Protein AF-A0A9D6R821-F1 (afdb_monomer)

Radius of gyration: 42.89 Å; Cα contacts (8 Å, |Δi|>4): 14; chains: 1; bounding box: 91×30×113 Å

Mean predicted aligned error: 10.37 Å

pLDDT: mean 90.82, std 13.94, range [36.16, 98.44]

Sequence (118 aa):
MNTNEWDDEKQRRLDTLRAREDAGTLMPAERAELEKLFAILDELEWQQLRPALERMEREHSAAAAVARLERTRSDLSELAARQRQLIIRARSQLKELLAEHRALLADYRRLNIEVPVA

Solvent-accessible surface area (backbone atoms only — not comparable to full-atom values): 6743 Å² total; per-residue (Å²): 140,85,84,79,86,74,52,75,64,60,50,54,49,51,54,53,49,49,57,29,48,76,69,72,68,58,47,75,71,54,50,57,49,50,55,50,54,48,54,52,49,54,52,52,52,45,65,64,45,47,65,57,52,56,46,51,52,51,52,52,53,50,51,53,52,49,57,50,51,53,51,53,50,50,53,51,52,52,51,53,50,54,51,52,52,51,54,54,51,53,52,50,54,52,52,51,53,54,50,53,52,50,50,51,53,50,50,50,56,72,62,52,66,83,72,78,86,125

Structure (mmCIF, N/CA/C/O backbone):
data_AF-A0A9D6R821-F1
#
_entry.id   AF-A0A9D6R821-F1
#
loop_
_atom_site.group_PDB
_atom_site.id
_atom_site.type_symbol
_atom_site.label_atom_id
_atom_site.label_alt_id
_atom_site.label_comp_id
_atom_site.label_asym_id
_atom_site.label_entity_id
_atom_site.label_seq_id
_atom_site.pdbx_PDB_ins_code
_atom_site.Cartn_x
_atom_site.Cartn_y
_atom_site.Cartn_z
_atom_site.occupancy
_atom_site.B_iso_or_equiv
_atom_site.auth_seq_id
_atom_site.auth_comp_id
_atom_site.auth_asym_id
_atom_site.auth_atom_id
_atom_site.pdbx_PDB_model_num
ATOM 1 N N . MET A 1 1 ? -5.341 -16.136 25.623 1.00 36.16 1 MET A N 1
ATOM 2 C CA . MET A 1 1 ? -6.256 -16.221 26.778 1.00 36.16 1 MET A CA 1
ATOM 3 C C . MET A 1 1 ? -6.274 -14.853 27.432 1.00 36.16 1 MET A C 1
ATOM 5 O O . MET A 1 1 ? -5.288 -14.529 28.066 1.00 36.16 1 MET A O 1
ATOM 9 N N . ASN A 1 2 ? -7.328 -14.064 27.230 1.00 40.44 2 ASN A N 1
ATOM 10 C CA . ASN A 1 2 ? -7.645 -12.894 28.057 1.00 40.44 2 ASN A CA 1
ATOM 11 C C . ASN A 1 2 ? -9.152 -12.954 28.313 1.00 40.44 2 ASN A C 1
ATOM 13 O O . ASN A 1 2 ? -9.944 -12.330 27.623 1.00 40.44 2 ASN A O 1
ATOM 17 N N . THR A 1 3 ? -9.542 -13.811 29.249 1.00 47.19 3 THR A N 1
ATOM 18 C CA . THR A 1 3 ? -10.938 -14.013 29.662 1.00 47.19 3 THR A CA 1
ATOM 19 C C . THR A 1 3 ? -11.265 -13.186 30.914 1.00 47.19 3 THR A C 1
ATOM 21 O O . THR A 1 3 ? -12.162 -13.552 31.656 1.00 47.19 3 THR A O 1
ATOM 24 N N . ASN A 1 4 ? -10.485 -12.138 31.219 1.00 60.38 4 ASN A N 1
ATOM 25 C CA . ASN A 1 4 ? -10.347 -11.657 32.601 1.00 60.38 4 ASN A CA 1
ATOM 26 C C . ASN A 1 4 ? -10.662 -10.171 32.840 1.00 60.38 4 ASN A C 1
ATOM 28 O O . ASN A 1 4 ? -10.471 -9.699 33.955 1.00 60.38 4 ASN A O 1
ATOM 32 N N . GLU A 1 5 ? -11.110 -9.419 31.832 1.00 74.06 5 GLU A N 1
ATOM 33 C CA . GLU A 1 5 ? -11.280 -7.961 31.970 1.00 74.06 5 GLU A CA 1
ATOM 34 C C . GLU A 1 5 ? -12.761 -7.537 31.986 1.00 74.06 5 GLU A C 1
ATOM 36 O O . GLU A 1 5 ? -13.162 -6.742 32.840 1.00 74.06 5 GLU A O 1
ATOM 41 N N . TRP A 1 6 ? -13.608 -8.192 31.184 1.00 90.06 6 TRP A N 1
ATOM 42 C CA . TRP A 1 6 ? -15.073 -8.142 31.287 1.00 90.06 6 TRP A CA 1
ATOM 43 C C . TRP A 1 6 ? -15.623 -9.491 31.755 1.00 90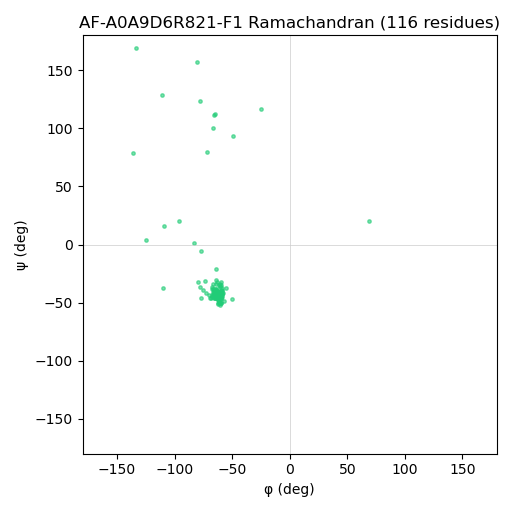.06 6 TRP A C 1
ATOM 45 O O . TRP A 1 6 ? -15.278 -10.523 31.182 1.00 90.06 6 TRP A O 1
ATOM 55 N N . ASP A 1 7 ? -16.458 -9.487 32.792 1.00 91.31 7 ASP A N 1
ATOM 56 C CA . ASP A 1 7 ? -17.017 -10.690 33.416 1.00 91.31 7 ASP A CA 1
ATOM 57 C C . ASP A 1 7 ? -18.535 -10.551 33.646 1.00 91.31 7 ASP A C 1
ATOM 59 O O . ASP A 1 7 ? -19.116 -9.467 33.526 1.00 91.31 7 ASP A O 1
ATOM 63 N N . ASP A 1 8 ? -19.186 -11.663 33.994 1.00 93.31 8 ASP A N 1
ATOM 64 C CA . ASP A 1 8 ? -20.638 -11.726 34.208 1.00 93.31 8 ASP A CA 1
ATOM 65 C C . ASP A 1 8 ? -21.115 -10.869 35.394 1.00 93.31 8 ASP A C 1
ATOM 67 O O . ASP A 1 8 ? -22.301 -10.554 35.509 1.00 93.31 8 ASP A O 1
ATOM 71 N N . GLU A 1 9 ? -20.232 -10.520 36.330 1.00 93.38 9 GLU A N 1
ATOM 72 C CA . GLU A 1 9 ? -20.566 -9.645 37.454 1.00 93.38 9 GLU A CA 1
ATOM 73 C C . GLU A 1 9 ? -20.635 -8.185 37.002 1.00 93.38 9 GLU A C 1
ATOM 75 O O . GLU A 1 9 ? -21.636 -7.515 37.271 1.00 93.38 9 GLU A O 1
ATOM 80 N N . LYS A 1 10 ? -19.646 -7.722 36.228 1.00 93.25 10 LYS A N 1
ATOM 81 C CA . LYS A 1 10 ? -19.652 -6.399 35.590 1.00 93.25 10 LYS A CA 1
ATOM 82 C C . LYS A 1 10 ? -20.829 -6.244 34.631 1.00 93.25 10 LYS A C 1
ATOM 84 O O . LYS A 1 10 ? -21.483 -5.203 34.664 1.00 93.25 10 LYS A O 1
ATOM 89 N N . GLN A 1 11 ? -21.164 -7.283 33.860 1.00 93.75 11 GLN A N 1
ATOM 90 C CA . GLN A 1 11 ? -22.336 -7.263 32.980 1.00 93.75 11 GLN A CA 1
ATOM 91 C C . GLN A 1 11 ? -23.640 -7.115 33.775 1.00 93.75 11 GLN A C 1
ATOM 93 O O . GLN A 1 11 ? -24.420 -6.201 33.522 1.00 93.75 11 GLN A O 1
ATOM 98 N N . ARG A 1 12 ? -23.850 -7.948 34.804 1.00 95.50 12 ARG A N 1
ATOM 99 C CA . ARG A 1 12 ? -25.039 -7.841 35.670 1.00 95.50 12 ARG A CA 1
ATOM 100 C C . ARG A 1 12 ? -25.121 -6.487 36.374 1.00 95.50 12 ARG A C 1
ATOM 102 O O . ARG A 1 12 ? -26.217 -5.950 36.563 1.00 95.50 12 ARG A O 1
ATOM 109 N N . ARG A 1 13 ? -23.975 -5.923 36.769 1.00 95.56 13 ARG A N 1
ATOM 110 C CA . ARG A 1 13 ? -23.902 -4.599 37.391 1.00 95.56 13 ARG A CA 1
ATOM 111 C C . ARG A 1 13 ? -24.279 -3.497 36.404 1.00 95.56 13 ARG A C 1
ATOM 113 O O . ARG A 1 13 ? -25.092 -2.647 36.762 1.00 95.56 13 ARG A O 1
ATOM 120 N N . LEU A 1 14 ? -23.760 -3.550 35.179 1.00 95.00 14 LEU A N 1
ATOM 121 C CA . LEU A 1 14 ? -24.115 -2.639 34.092 1.00 95.00 14 LEU A CA 1
ATOM 122 C C . LEU A 1 14 ? -25.623 -2.672 33.806 1.00 95.00 14 LEU A C 1
ATOM 124 O O . LEU A 1 14 ? -26.262 -1.622 33.780 1.00 95.00 14 LEU A O 1
ATOM 128 N N . ASP A 1 15 ? -26.200 -3.867 33.669 1.00 96.19 15 ASP A N 1
ATOM 129 C CA . ASP A 1 15 ? -27.629 -4.049 33.388 1.00 96.19 15 ASP A CA 1
ATOM 130 C C . ASP A 1 15 ? -28.506 -3.476 34.515 1.00 96.19 15 ASP A C 1
ATOM 132 O O . ASP A 1 15 ? -29.505 -2.799 34.267 1.00 96.19 15 ASP A O 1
ATOM 136 N N . THR A 1 16 ? -28.096 -3.682 35.772 1.00 96.25 16 THR A N 1
ATOM 137 C CA . THR A 1 16 ? -28.790 -3.133 36.949 1.00 96.25 16 THR A CA 1
ATOM 138 C C . THR A 1 16 ? -28.733 -1.605 36.984 1.00 96.25 16 THR A C 1
ATOM 140 O O . THR A 1 16 ? -29.730 -0.955 37.304 1.00 96.25 16 THR A O 1
ATOM 143 N N . LEU A 1 17 ? -27.573 -1.017 36.679 1.00 95.75 17 LEU A N 1
ATOM 144 C CA . LEU A 1 17 ? -27.398 0.435 36.654 1.00 95.75 17 LEU A CA 1
ATOM 145 C C . LEU A 1 17 ? -28.212 1.069 35.520 1.00 95.75 17 LEU A C 1
ATOM 147 O O . LEU A 1 17 ? -28.896 2.060 35.765 1.00 95.75 17 LEU A O 1
ATOM 151 N N . ARG A 1 18 ? -28.239 0.450 34.334 1.00 95.25 18 ARG A N 1
ATOM 152 C CA . ARG A 1 18 ? -29.089 0.883 33.213 1.00 95.25 18 ARG A CA 1
ATOM 153 C C . ARG A 1 18 ? -30.574 0.846 33.554 1.00 95.25 18 ARG A C 1
ATOM 155 O O . ARG A 1 18 ? -31.260 1.843 33.379 1.00 95.25 18 ARG A O 1
ATOM 162 N N . ALA A 1 19 ? -31.058 -0.244 34.149 1.00 94.56 19 ALA A N 1
ATOM 163 C CA . ALA A 1 19 ? -32.461 -0.342 34.554 1.00 94.56 19 ALA A CA 1
ATOM 164 C C . ALA A 1 19 ? -32.866 0.750 35.567 1.00 94.56 19 ALA A C 1
ATOM 166 O O . ALA A 1 19 ? -34.006 1.218 35.572 1.00 94.56 19 ALA A O 1
ATOM 167 N N . ARG A 1 20 ? -31.938 1.181 36.431 1.00 93.88 20 ARG A N 1
ATOM 168 C CA . ARG A 1 20 ? -32.176 2.271 37.391 1.00 93.88 20 ARG A CA 1
ATOM 169 C C . ARG A 1 20 ? -32.066 3.657 36.768 1.00 93.88 20 ARG A C 1
ATOM 171 O O . ARG A 1 20 ? -32.790 4.552 37.210 1.00 93.88 20 ARG A O 1
ATOM 178 N N . GLU A 1 21 ? -31.202 3.825 35.770 1.00 93.81 21 GLU A N 1
ATOM 179 C CA . GLU A 1 21 ? -31.139 5.018 34.923 1.00 93.81 21 GLU A CA 1
ATOM 180 C C . GLU A 1 21 ? -32.454 5.217 34.165 1.00 93.81 21 GLU A C 1
ATOM 182 O O . GLU A 1 21 ? -33.059 6.282 34.283 1.00 93.81 21 GLU A O 1
ATOM 187 N N . ASP A 1 22 ? -32.960 4.164 33.517 1.00 94.25 22 ASP A N 1
ATOM 188 C CA . ASP A 1 22 ? -34.240 4.167 32.796 1.00 94.25 22 ASP A CA 1
ATOM 189 C C . ASP A 1 22 ? -35.426 4.483 33.722 1.00 94.25 22 ASP A C 1
ATOM 191 O O . ASP A 1 22 ? -36.363 5.186 33.344 1.00 94.25 22 ASP A O 1
ATOM 195 N N . ALA A 1 23 ? -35.373 4.006 34.970 1.00 94.19 23 ALA A N 1
ATOM 196 C CA . ALA A 1 23 ? -36.366 4.313 35.999 1.00 94.19 23 ALA A CA 1
ATOM 197 C C . ALA A 1 23 ? -36.209 5.717 36.624 1.00 94.19 23 ALA A C 1
ATOM 199 O O . ALA A 1 23 ? -37.022 6.099 37.466 1.00 94.19 23 ALA A O 1
ATOM 200 N N . GLY A 1 24 ? -35.162 6.477 36.277 1.00 93.00 24 GLY A N 1
ATOM 201 C CA . GLY A 1 24 ? -34.878 7.799 36.848 1.00 93.00 24 GLY A CA 1
ATOM 202 C C . GLY A 1 24 ? -34.453 7.777 38.324 1.00 93.00 24 GLY A C 1
ATOM 203 O O . GLY A 1 24 ? -34.551 8.792 39.010 1.00 93.00 24 GLY A O 1
ATOM 204 N N . THR A 1 25 ? -33.991 6.629 38.830 1.00 94.19 25 THR A N 1
ATOM 205 C CA . THR A 1 25 ? -33.631 6.402 40.251 1.00 94.19 25 THR A CA 1
ATOM 206 C C . THR A 1 25 ? -32.124 6.258 40.482 1.00 94.19 25 THR A C 1
ATOM 208 O O . THR A 1 25 ? -31.681 5.750 41.521 1.00 94.19 25 THR A O 1
ATOM 211 N N . LEU A 1 26 ? -31.325 6.664 39.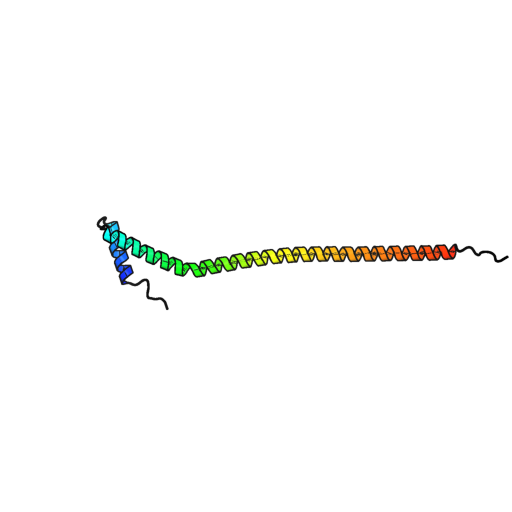495 1.00 92.69 26 LEU A N 1
ATOM 212 C CA . LEU A 1 26 ? -29.874 6.549 39.524 1.00 92.69 26 LEU A CA 1
ATOM 213 C C . LEU A 1 26 ? -29.257 7.649 40.390 1.00 92.69 26 LEU A C 1
ATOM 215 O O . LEU A 1 26 ? -29.457 8.842 40.152 1.00 92.69 26 LEU A O 1
ATOM 219 N N . MET A 1 27 ? -28.474 7.248 41.388 1.00 93.12 27 MET A N 1
ATOM 220 C CA . MET A 1 27 ? -27.781 8.192 42.259 1.00 93.12 27 MET A CA 1
ATOM 221 C C . MET A 1 27 ? -26.498 8.722 41.596 1.00 93.12 27 MET A C 1
ATOM 223 O O . MET A 1 27 ? -25.899 8.036 40.768 1.00 93.12 27 MET A O 1
ATOM 227 N N . PRO A 1 28 ? -25.986 9.900 42.001 1.00 92.25 28 PRO A N 1
ATOM 228 C CA . PRO A 1 28 ? -24.764 10.466 41.419 1.00 92.25 28 PRO A CA 1
ATOM 229 C C . PRO A 1 28 ? -23.539 9.537 41.483 1.00 92.25 28 PRO A C 1
ATOM 231 O O . PRO A 1 28 ? -22.760 9.472 40.537 1.00 92.25 28 PRO A O 1
ATOM 234 N N . ALA A 1 29 ? -23.382 8.778 42.572 1.00 92.12 29 ALA A N 1
ATOM 235 C CA . ALA A 1 29 ? -22.295 7.806 42.712 1.00 92.12 29 ALA A CA 1
ATOM 236 C C . ALA A 1 29 ? -22.435 6.618 41.741 1.00 92.12 29 ALA A C 1
ATOM 238 O O . ALA A 1 29 ? -21.445 6.136 41.201 1.00 92.12 29 ALA A O 1
ATOM 239 N N . GLU A 1 30 ? -23.669 6.183 41.491 1.00 92.44 30 GLU A N 1
ATOM 240 C CA . GLU A 1 30 ? -24.001 5.078 40.585 1.00 92.44 30 GLU A CA 1
ATOM 241 C C . GLU A 1 30 ? -23.846 5.493 39.121 1.00 92.44 30 GLU A C 1
ATOM 243 O O . GLU A 1 30 ? -23.425 4.696 38.289 1.00 92.44 30 GLU A O 1
ATOM 248 N N . ARG A 1 31 ? -24.093 6.769 38.818 1.00 93.44 31 ARG A N 1
ATOM 249 C CA . ARG A 1 31 ? -23.788 7.356 37.513 1.00 93.44 31 ARG A CA 1
ATOM 250 C C . ARG A 1 31 ? -22.289 7.357 37.218 1.00 93.44 31 ARG A C 1
ATOM 252 O O . ARG A 1 31 ? -21.881 6.937 36.143 1.00 93.44 31 ARG A O 1
ATOM 259 N N . ALA A 1 32 ? -21.467 7.755 38.188 1.00 94.56 32 ALA A N 1
ATOM 260 C CA . ALA A 1 32 ? -20.013 7.695 38.043 1.00 94.56 32 ALA A CA 1
ATOM 261 C C . ALA A 1 32 ? -19.499 6.249 37.902 1.00 94.56 32 ALA A C 1
ATOM 263 O O . ALA A 1 32 ? -18.472 6.008 37.273 1.00 94.56 32 ALA A O 1
ATOM 264 N N . GLU A 1 33 ? -20.186 5.274 38.502 1.00 94.56 33 GLU A N 1
ATOM 265 C CA . GLU A 1 33 ? -19.886 3.852 38.317 1.00 94.56 33 GL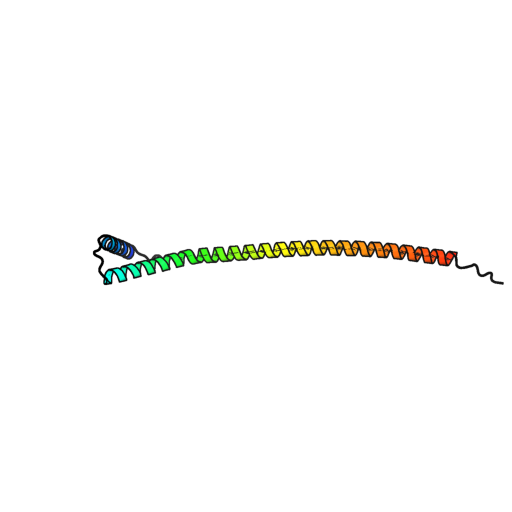U A CA 1
ATOM 266 C C . GLU A 1 33 ? -20.259 3.369 36.908 1.00 94.56 33 GLU A C 1
ATOM 268 O O . GLU A 1 33 ? -19.458 2.697 36.262 1.00 94.56 33 GLU A O 1
ATOM 273 N N . LEU A 1 34 ? -21.427 3.767 36.405 1.00 94.31 34 LEU A N 1
ATOM 274 C CA . LEU A 1 34 ? -21.886 3.457 35.053 1.00 94.31 34 LEU A CA 1
ATOM 275 C C . LEU A 1 34 ? -20.928 4.002 33.980 1.00 94.31 34 LEU A C 1
ATOM 277 O O . LEU A 1 34 ? -20.537 3.267 33.076 1.00 94.31 34 LEU A O 1
ATOM 281 N N . GLU A 1 35 ? -20.484 5.253 34.118 1.00 96.00 35 GLU A N 1
ATOM 282 C CA . GLU A 1 35 ? -19.490 5.868 33.223 1.00 96.00 35 GLU A CA 1
ATOM 283 C C . GLU A 1 35 ? -18.168 5.087 33.205 1.00 96.00 35 GLU A C 1
ATOM 285 O O . GLU A 1 35 ? -17.577 4.885 32.145 1.00 96.00 35 GLU A O 1
ATOM 290 N N . LYS A 1 36 ? -17.717 4.583 34.362 1.00 94.94 36 LYS A N 1
ATOM 291 C CA . LYS A 1 36 ? -16.513 3.740 34.436 1.00 94.94 36 LYS A CA 1
ATOM 292 C C . LYS A 1 36 ? -16.695 2.411 33.713 1.00 94.94 36 LYS A C 1
ATOM 294 O O . LYS A 1 36 ? -15.765 1.964 33.051 1.00 94.94 36 LYS A O 1
ATOM 299 N N . LEU A 1 37 ? -17.860 1.776 33.842 1.00 95.00 37 LEU A N 1
ATOM 300 C CA . LEU A 1 37 ? -18.145 0.517 33.149 1.00 95.00 37 LEU A CA 1
ATOM 301 C C . LEU A 1 37 ? -18.159 0.706 3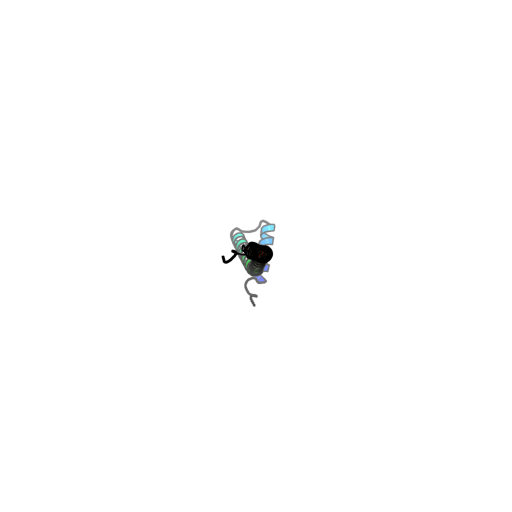1.629 1.00 95.00 37 LEU A C 1
ATOM 303 O O . LEU A 1 37 ? -17.609 -0.135 30.922 1.00 95.00 37 LEU A O 1
ATOM 307 N N . PHE A 1 38 ? -18.704 1.821 31.133 1.00 94.88 38 PHE A N 1
ATOM 308 C CA . PHE A 1 38 ? -18.615 2.161 29.712 1.00 94.88 38 PHE A CA 1
ATOM 309 C C . PHE A 1 38 ? -17.186 2.417 29.258 1.00 94.88 38 PHE A C 1
ATOM 311 O O . PHE A 1 38 ? -16.774 1.841 28.263 1.00 94.88 38 PHE A O 1
ATOM 318 N N . ALA A 1 39 ? -16.396 3.176 30.019 1.00 94.62 39 ALA A N 1
ATOM 319 C CA . ALA A 1 39 ? -14.996 3.409 29.669 1.00 94.62 39 ALA A CA 1
ATOM 320 C C . ALA A 1 39 ? -14.181 2.102 29.585 1.00 94.62 39 ALA A C 1
ATOM 322 O O . ALA A 1 39 ? -13.293 1.978 28.746 1.00 94.62 39 ALA A O 1
ATOM 323 N N . ILE A 1 40 ? -14.492 1.114 30.434 1.00 94.12 40 ILE A N 1
ATOM 324 C CA . ILE A 1 40 ? -13.882 -0.222 30.364 1.00 94.12 40 ILE A CA 1
ATOM 325 C C . ILE A 1 40 ? -14.314 -0.951 29.084 1.00 94.12 40 ILE A C 1
ATOM 327 O O . ILE A 1 40 ? -13.469 -1.548 28.420 1.00 94.12 40 ILE A O 1
ATOM 331 N N . LEU A 1 41 ? -15.602 -0.912 28.726 1.00 94.12 41 LEU A N 1
ATOM 332 C CA . LEU A 1 41 ? -16.093 -1.510 27.480 1.00 94.12 41 LEU A CA 1
ATOM 333 C C . LEU A 1 41 ? -15.467 -0.857 26.248 1.00 94.12 41 LEU A C 1
ATOM 335 O O . LEU A 1 41 ? -14.969 -1.575 25.387 1.00 94.12 41 LEU A O 1
ATOM 339 N N . ASP A 1 42 ? -15.423 0.472 26.200 1.00 94.75 42 ASP A N 1
ATOM 340 C CA . ASP A 1 42 ? -14.839 1.232 25.094 1.00 94.75 42 ASP A CA 1
ATOM 341 C C . ASP A 1 42 ? -13.362 0.863 24.888 1.00 94.75 42 ASP A C 1
ATOM 343 O O . ASP A 1 42 ? -12.911 0.642 23.762 1.00 94.75 42 ASP A O 1
ATOM 347 N N . GLU A 1 43 ? -12.601 0.741 25.979 1.00 94.44 43 GLU A N 1
ATOM 348 C CA . GLU A 1 43 ? -11.199 0.325 25.925 1.00 94.44 43 GLU A CA 1
ATOM 349 C C . GLU A 1 43 ? -11.058 -1.117 25.413 1.00 94.44 43 GLU A C 1
ATOM 351 O O . GLU A 1 43 ? -10.202 -1.398 24.573 1.00 94.44 43 GLU A O 1
ATOM 356 N N . LEU A 1 44 ? -11.923 -2.036 25.849 1.00 93.06 44 LEU A N 1
ATOM 357 C CA . LEU A 1 44 ? -11.912 -3.423 25.377 1.00 93.06 44 LEU A CA 1
ATOM 358 C C . LEU A 1 44 ? -12.293 -3.546 23.902 1.00 93.06 44 LEU A C 1
ATOM 360 O O . LEU A 1 44 ? -11.653 -4.294 23.157 1.00 93.06 44 LEU A O 1
ATOM 364 N N . GLU A 1 45 ? -13.315 -2.815 23.468 1.00 93.56 45 GLU A N 1
ATOM 365 C CA . GLU A 1 45 ? -13.710 -2.734 22.065 1.00 93.56 45 GLU A CA 1
ATOM 366 C C . GLU A 1 45 ? -12.559 -2.185 21.222 1.00 93.56 45 GLU A C 1
ATOM 368 O O . GLU A 1 45 ? -12.197 -2.766 20.193 1.00 93.56 45 GLU A O 1
ATOM 373 N N . TRP A 1 46 ? -11.906 -1.120 21.691 1.00 94.44 46 TRP A N 1
ATOM 374 C CA . TRP A 1 46 ? -10.762 -0.540 21.004 1.00 94.44 46 TRP A CA 1
ATOM 375 C C . TRP A 1 46 ? -9.582 -1.510 20.903 1.00 94.44 46 TRP A C 1
ATOM 377 O O . TRP A 1 46 ? -9.003 -1.668 19.825 1.00 94.44 46 TRP A O 1
ATOM 387 N N . GLN A 1 47 ? -9.248 -2.220 21.981 1.00 94.25 47 GLN A N 1
ATOM 388 C CA . GLN A 1 47 ? -8.189 -3.232 21.975 1.00 94.25 47 GLN A CA 1
ATOM 389 C C . GLN A 1 47 ? -8.471 -4.377 20.994 1.00 94.25 47 GLN A C 1
ATOM 391 O O . GLN A 1 47 ? -7.539 -4.897 20.374 1.00 94.25 47 GLN A O 1
ATOM 396 N N . GLN A 1 48 ? -9.739 -4.754 20.812 1.00 92.25 48 GLN A N 1
ATOM 397 C CA . GLN A 1 48 ? -10.138 -5.778 19.844 1.00 92.25 48 GLN A CA 1
ATOM 398 C C . GLN A 1 48 ? -10.103 -5.271 18.398 1.00 92.25 48 GLN A C 1
ATOM 400 O O . GLN A 1 48 ? -9.688 -6.004 17.496 1.00 92.25 48 GLN A O 1
ATOM 405 N N . LEU A 1 49 ? -10.515 -4.023 18.164 1.00 95.12 49 LEU A N 1
ATOM 406 C CA . LEU A 1 49 ? -10.580 -3.433 16.825 1.00 95.12 49 LEU A CA 1
ATOM 407 C C . LEU A 1 49 ? -9.212 -2.996 16.303 1.00 95.12 49 LEU A C 1
ATOM 409 O O . LEU A 1 49 ? -8.924 -3.145 15.110 1.00 95.12 49 LEU A O 1
ATOM 413 N N . ARG A 1 50 ? -8.344 -2.491 17.181 1.00 96.31 50 ARG A N 1
ATOM 414 C CA . ARG A 1 50 ? -7.046 -1.913 16.820 1.00 96.31 50 ARG A CA 1
ATOM 415 C C . ARG A 1 50 ? -6.199 -2.817 15.907 1.00 96.31 50 ARG A C 1
ATOM 417 O O . ARG A 1 50 ? -5.742 -2.323 14.878 1.00 96.31 50 ARG A O 1
ATOM 424 N N . PRO A 1 51 ? -6.026 -4.129 16.164 1.00 96.62 51 PRO A N 1
ATOM 425 C CA . PRO A 1 51 ? -5.242 -4.993 15.280 1.00 96.62 51 PRO A CA 1
ATOM 426 C C . PRO A 1 51 ? -5.832 -5.139 13.871 1.00 96.62 51 PRO A C 1
ATOM 428 O O . PRO A 1 51 ? -5.091 -5.326 12.904 1.00 96.62 51 PRO A O 1
ATOM 431 N N . ALA A 1 52 ? -7.160 -5.102 13.736 1.00 96.44 52 ALA A N 1
ATOM 432 C CA . ALA A 1 52 ? -7.824 -5.158 12.437 1.00 96.44 52 ALA A CA 1
ATOM 433 C C . ALA A 1 52 ? -7.642 -3.839 11.673 1.00 96.44 52 ALA A C 1
ATOM 435 O O . ALA A 1 52 ? -7.306 -3.867 10.490 1.00 96.44 52 ALA A O 1
ATOM 436 N N . LEU A 1 53 ? -7.766 -2.702 12.364 1.00 96.44 53 LEU A N 1
ATOM 437 C CA . LEU A 1 53 ? -7.530 -1.375 11.791 1.00 96.44 53 LEU A CA 1
ATOM 438 C C . LEU A 1 53 ? -6.078 -1.200 11.328 1.00 96.44 53 LEU A C 1
ATOM 440 O O . LEU A 1 53 ? -5.841 -0.822 10.184 1.00 96.44 53 LEU A O 1
ATOM 444 N N . GLU A 1 54 ? -5.104 -1.568 12.164 1.00 97.62 54 GLU A N 1
ATOM 445 C CA . GLU A 1 54 ? -3.683 -1.508 11.802 1.00 97.62 54 GLU A CA 1
ATOM 446 C C . GLU A 1 54 ? -3.354 -2.405 10.600 1.00 97.62 54 GLU A C 1
ATOM 448 O O . GLU A 1 54 ? -2.486 -2.083 9.787 1.00 97.62 54 GLU A O 1
ATOM 453 N N . ARG A 1 55 ? -4.023 -3.557 10.479 1.00 97.00 55 ARG A N 1
ATOM 454 C CA . ARG A 1 55 ? -3.858 -4.451 9.329 1.00 97.00 55 ARG A CA 1
ATOM 455 C C . ARG A 1 55 ? -4.425 -3.830 8.060 1.00 97.00 55 ARG A C 1
ATOM 457 O O . ARG A 1 55 ? -3.740 -3.833 7.045 1.00 97.00 55 ARG A O 1
ATOM 464 N N . MET A 1 56 ? -5.624 -3.261 8.137 1.00 96.69 56 MET A N 1
ATOM 465 C CA . MET A 1 56 ? -6.263 -2.578 7.014 1.00 96.69 56 MET A CA 1
ATOM 466 C C . MET A 1 56 ? -5.403 -1.411 6.510 1.00 96.69 56 MET A C 1
ATOM 468 O O . MET A 1 56 ? -5.221 -1.247 5.306 1.00 96.69 56 MET A O 1
ATOM 472 N N . GLU A 1 57 ? -4.809 -0.632 7.415 1.00 96.94 57 GLU A N 1
ATOM 473 C CA . GLU A 1 57 ? -3.904 0.464 7.057 1.00 96.94 57 GLU A CA 1
ATOM 474 C C . GLU A 1 57 ? -2.615 -0.040 6.383 1.00 96.94 57 GLU A C 1
ATOM 476 O O . GLU A 1 57 ? -2.174 0.494 5.357 1.00 96.94 57 GLU A O 1
ATOM 481 N N . ARG A 1 58 ? -2.030 -1.125 6.905 1.00 97.31 58 ARG A N 1
ATOM 482 C CA . ARG A 1 58 ? -0.874 -1.792 6.284 1.00 97.31 58 ARG A CA 1
ATOM 483 C C . ARG A 1 58 ? -1.200 -2.330 4.890 1.00 97.31 58 ARG A C 1
ATOM 485 O O . ARG A 1 58 ? -0.405 -2.158 3.972 1.00 97.31 58 ARG A O 1
ATOM 492 N N . GLU A 1 59 ? -2.363 -2.941 4.706 1.00 96.88 59 GLU A N 1
ATOM 493 C CA . GLU A 1 59 ? -2.806 -3.443 3.402 1.00 96.88 59 GLU A CA 1
ATOM 494 C C . GLU A 1 59 ? -3.040 -2.299 2.409 1.00 96.88 59 GLU A C 1
ATOM 496 O O . GLU A 1 59 ? -2.587 -2.367 1.265 1.00 96.88 59 GLU A O 1
ATOM 501 N N . HIS A 1 60 ? -3.675 -1.211 2.851 1.00 95.38 60 HIS A N 1
ATOM 502 C CA . HIS A 1 60 ? -3.929 -0.049 2.005 1.00 95.38 60 HIS A CA 1
ATOM 503 C C . HIS A 1 60 ? -2.631 0.636 1.556 1.00 95.38 60 HIS A C 1
ATOM 505 O O . HIS A 1 60 ? -2.446 0.931 0.372 1.00 95.38 60 HIS A O 1
ATOM 511 N N . SER A 1 61 ? -1.695 0.842 2.484 1.00 95.62 61 SER A N 1
ATOM 512 C CA . SER A 1 61 ? -0.383 1.420 2.173 1.00 95.62 61 SER A CA 1
ATOM 513 C C . SER A 1 61 ? 0.449 0.517 1.254 1.00 95.62 61 SER A C 1
ATOM 515 O O . SER A 1 61 ? 1.072 1.013 0.311 1.00 95.62 61 SER A O 1
ATOM 517 N N . ALA A 1 62 ? 0.407 -0.805 1.453 1.00 96.38 62 ALA A N 1
ATOM 518 C CA . ALA A 1 62 ? 1.048 -1.764 0.557 1.00 96.38 62 ALA A CA 1
ATOM 519 C C . ALA A 1 62 ? 0.449 -1.715 -0.859 1.00 96.38 62 ALA A C 1
ATOM 521 O O . ALA A 1 62 ? 1.194 -1.651 -1.838 1.00 96.38 62 ALA A O 1
ATOM 522 N N . ALA A 1 63 ? -0.880 -1.667 -0.983 1.00 96.81 63 ALA A N 1
ATOM 523 C CA . ALA A 1 63 ? -1.559 -1.548 -2.272 1.00 96.81 63 ALA A CA 1
ATOM 524 C C . ALA A 1 63 ? -1.184 -0.246 -3.005 1.00 96.81 63 ALA A C 1
ATOM 526 O O . ALA A 1 63 ? -0.890 -0.263 -4.203 1.00 96.81 63 ALA A O 1
ATOM 527 N N . ALA A 1 64 ? -1.112 0.878 -2.285 1.00 97.06 64 ALA A N 1
ATOM 528 C CA . ALA A 1 64 ? -0.666 2.153 -2.844 1.00 97.06 64 ALA A CA 1
ATOM 529 C C . ALA A 1 64 ? 0.794 2.094 -3.336 1.00 97.06 64 ALA A C 1
ATOM 531 O O . ALA A 1 64 ? 1.115 2.621 -4.407 1.00 97.06 64 ALA A O 1
ATOM 532 N N . ALA A 1 65 ? 1.678 1.423 -2.590 1.00 96.62 65 ALA A N 1
ATOM 533 C CA . ALA A 1 65 ? 3.068 1.223 -2.990 1.00 96.62 65 ALA A CA 1
ATOM 534 C C . ALA A 1 65 ? 3.184 0.366 -4.262 1.00 96.62 65 ALA A C 1
ATOM 536 O O . ALA A 1 65 ? 3.930 0.733 -5.172 1.00 96.62 65 ALA A O 1
ATOM 537 N N . VAL A 1 66 ? 2.412 -0.721 -4.363 1.00 97.62 66 VAL A N 1
ATOM 538 C CA . VAL A 1 66 ? 2.353 -1.568 -5.567 1.00 97.62 66 VAL A CA 1
ATOM 539 C C . VAL A 1 66 ? 1.889 -0.757 -6.77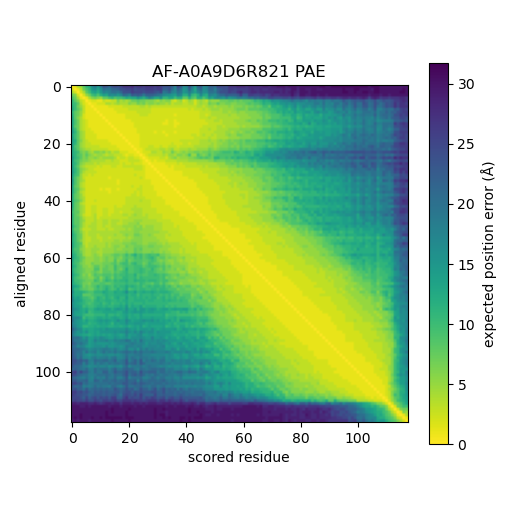4 1.00 97.62 66 VAL A C 1
ATOM 541 O O . VAL A 1 66 ? 2.592 -0.721 -7.782 1.00 97.62 66 VAL A O 1
ATOM 544 N N . ALA A 1 67 ? 0.784 -0.018 -6.654 1.00 97.31 67 ALA A N 1
ATOM 545 C CA . ALA A 1 67 ? 0.267 0.808 -7.745 1.00 97.31 67 ALA A CA 1
ATOM 546 C C . ALA A 1 67 ? 1.288 1.861 -8.216 1.00 97.31 67 ALA A C 1
ATOM 548 O O . ALA A 1 67 ? 1.419 2.132 -9.413 1.00 97.31 67 ALA A O 1
ATOM 549 N N . ARG A 1 68 ? 2.054 2.453 -7.289 1.00 97.44 68 ARG A N 1
ATOM 550 C CA . ARG A 1 68 ? 3.143 3.379 -7.632 1.00 97.44 68 ARG A CA 1
ATOM 551 C C . ARG A 1 68 ? 4.259 2.674 -8.405 1.00 97.44 68 ARG A C 1
ATOM 553 O O . ARG A 1 68 ? 4.711 3.205 -9.418 1.00 97.44 68 ARG A O 1
ATOM 560 N N . LEU A 1 69 ? 4.693 1.501 -7.947 1.00 98.00 69 LEU A N 1
ATOM 561 C CA . LEU A 1 69 ? 5.747 0.726 -8.606 1.00 98.00 69 LEU A CA 1
ATOM 562 C C . LEU A 1 69 ? 5.330 0.261 -10.004 1.00 98.00 69 LEU A C 1
ATOM 564 O O . LEU A 1 69 ? 6.146 0.299 -10.923 1.00 98.00 69 LEU A O 1
ATOM 568 N N . GLU A 1 70 ? 4.070 -0.123 -10.193 1.00 98.06 70 GLU A N 1
ATOM 569 C CA . GLU A 1 70 ? 3.532 -0.492 -11.505 1.00 98.06 70 GLU A CA 1
ATOM 570 C C . GLU A 1 70 ? 3.555 0.678 -12.489 1.00 98.06 70 GLU A C 1
ATOM 572 O O . GLU A 1 70 ? 3.995 0.506 -13.629 1.00 98.06 70 GLU A O 1
ATOM 577 N N . ARG A 1 71 ? 3.177 1.885 -12.044 1.00 97.62 71 ARG A N 1
ATOM 578 C CA . ARG A 1 71 ? 3.298 3.104 -12.862 1.00 97.62 71 ARG A CA 1
ATOM 579 C C . ARG A 1 71 ? 4.749 3.368 -13.248 1.00 97.62 71 ARG A C 1
ATOM 581 O O . ARG A 1 71 ? 5.050 3.476 -14.431 1.00 97.62 71 ARG A O 1
ATOM 588 N N . THR A 1 72 ? 5.667 3.354 -12.279 1.00 97.81 72 THR A N 1
ATOM 589 C CA . THR A 1 72 ? 7.101 3.54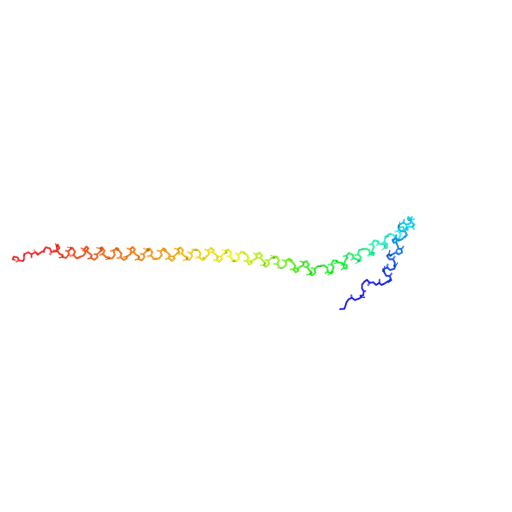5 -12.553 1.00 97.81 72 THR A CA 1
ATOM 590 C C . THR A 1 72 ? 7.647 2.492 -13.518 1.00 97.81 72 THR A C 1
ATOM 592 O O . THR A 1 72 ? 8.417 2.815 -14.420 1.00 97.81 72 THR A O 1
ATOM 595 N N . ARG A 1 73 ? 7.233 1.228 -13.379 1.00 98.12 73 ARG A N 1
ATOM 596 C CA . ARG A 1 73 ? 7.609 0.159 -14.312 1.00 98.12 73 ARG A CA 1
ATOM 597 C C . ARG A 1 73 ? 7.101 0.443 -15.727 1.00 98.12 73 ARG A C 1
ATOM 599 O O . ARG A 1 73 ? 7.848 0.221 -16.679 1.00 98.12 73 ARG A O 1
ATOM 606 N N . SER A 1 74 ? 5.860 0.908 -15.866 1.00 98.06 74 SER A N 1
ATOM 607 C CA . SER A 1 74 ? 5.284 1.289 -17.159 1.00 98.06 74 SER A CA 1
ATOM 608 C C . SER A 1 74 ? 6.088 2.418 -17.809 1.00 98.06 74 SER A C 1
ATOM 610 O O . SER A 1 74 ? 6.545 2.263 -18.942 1.00 98.06 74 SER A O 1
ATOM 612 N N . ASP A 1 75 ? 6.357 3.490 -17.062 1.00 97.94 75 ASP A N 1
ATOM 613 C CA . ASP A 1 75 ? 7.112 4.654 -17.542 1.00 97.94 75 ASP A CA 1
ATOM 614 C C . ASP A 1 75 ? 8.526 4.265 -18.004 1.00 97.94 75 ASP A C 1
ATOM 616 O O . ASP A 1 75 ? 8.989 4.671 -19.072 1.00 97.94 75 ASP A O 1
ATOM 620 N N . LEU A 1 76 ? 9.215 3.419 -17.228 1.00 98.31 76 LEU A N 1
ATOM 621 C CA . LEU A 1 76 ? 10.545 2.917 -17.581 1.00 98.31 76 LEU A CA 1
ATOM 622 C C . LEU A 1 76 ? 10.516 2.024 -18.825 1.00 98.31 76 LEU A C 1
ATOM 624 O O . LEU A 1 76 ? 11.424 2.096 -19.654 1.00 98.31 76 LEU A O 1
ATOM 628 N N . SER A 1 77 ? 9.483 1.193 -18.975 1.00 98.19 77 SER A N 1
ATOM 629 C CA . SER A 1 77 ? 9.304 0.345 -20.158 1.00 98.19 77 SER A CA 1
ATOM 630 C C . SER A 1 77 ? 9.110 1.188 -21.419 1.00 98.19 77 SER A C 1
ATOM 632 O O . SER A 1 77 ? 9.738 0.927 -22.452 1.00 98.19 77 SER A O 1
ATOM 634 N N . GLU A 1 78 ? 8.299 2.242 -21.321 1.00 98.19 78 GLU A N 1
ATOM 635 C CA . GLU A 1 78 ? 8.079 3.184 -22.412 1.00 98.19 78 GLU A CA 1
ATOM 636 C C . GLU A 1 78 ? 9.366 3.943 -22.762 1.00 98.19 78 GLU A C 1
ATOM 638 O O . GLU A 1 78 ? 9.753 4.012 -23.934 1.00 98.19 78 GLU A O 1
ATOM 643 N N . LEU A 1 79 ? 10.088 4.447 -21.758 1.00 98.31 79 LEU A N 1
ATOM 644 C CA . LEU A 1 79 ? 11.371 5.118 -21.962 1.00 98.31 79 LEU A CA 1
ATOM 645 C C . LEU A 1 79 ? 12.388 4.191 -22.644 1.00 98.31 79 LEU A C 1
ATOM 647 O O . LEU A 1 79 ? 13.038 4.588 -23.614 1.00 98.31 79 LEU A O 1
ATOM 651 N N . ALA A 1 80 ? 12.489 2.939 -22.195 1.00 98.19 80 ALA A N 1
ATOM 652 C CA . ALA A 1 80 ? 13.370 1.941 -22.792 1.00 98.19 80 ALA A CA 1
ATOM 653 C C . ALA A 1 80 ? 12.970 1.598 -24.238 1.00 98.19 80 ALA A C 1
ATOM 655 O O . ALA A 1 80 ? 13.830 1.321 -25.080 1.00 98.19 80 ALA A O 1
ATOM 656 N N . ALA A 1 81 ? 11.674 1.601 -24.565 1.00 98.31 81 ALA A N 1
ATOM 657 C CA . ALA A 1 81 ? 11.206 1.437 -25.941 1.00 98.31 81 ALA A CA 1
ATOM 658 C C . ALA A 1 81 ? 11.628 2.626 -26.822 1.00 98.31 81 ALA A C 1
ATOM 660 O O . ALA A 1 81 ? 12.201 2.416 -27.895 1.00 98.31 81 ALA A O 1
ATOM 661 N N . ARG A 1 82 ? 11.446 3.861 -26.339 1.00 98.06 82 ARG A N 1
ATOM 662 C CA . ARG A 1 82 ? 11.871 5.085 -27.042 1.00 98.06 82 ARG A CA 1
ATOM 663 C C . ARG A 1 82 ? 13.387 5.117 -27.269 1.00 98.06 82 ARG A C 1
ATOM 665 O O . ARG A 1 82 ? 13.838 5.402 -28.376 1.00 98.06 82 ARG A O 1
ATOM 672 N N . GLN A 1 83 ? 14.185 4.751 -26.265 1.00 98.00 83 GLN A N 1
ATOM 673 C CA . GLN A 1 83 ? 15.644 4.656 -26.399 1.00 98.00 83 GLN A CA 1
ATOM 674 C C . GLN A 1 83 ? 16.065 3.620 -27.448 1.00 98.00 83 GLN A C 1
ATOM 676 O O . GLN A 1 83 ? 16.929 3.897 -28.280 1.00 98.00 83 GLN A O 1
ATOM 681 N N . ARG A 1 84 ? 15.426 2.442 -27.466 1.00 98.31 84 ARG A N 1
ATOM 682 C CA . ARG A 1 84 ? 15.686 1.421 -28.494 1.00 98.31 84 ARG A CA 1
ATOM 683 C C . ARG A 1 84 ? 15.393 1.941 -29.900 1.00 98.31 84 ARG A C 1
ATOM 685 O O . ARG A 1 84 ? 16.208 1.736 -30.797 1.00 98.31 84 ARG A O 1
ATOM 692 N N . GLN A 1 85 ? 14.282 2.654 -30.086 1.00 98.19 85 GLN A N 1
ATOM 693 C CA . GLN A 1 85 ? 13.943 3.270 -31.372 1.00 98.19 85 GLN A CA 1
ATOM 694 C C . GLN A 1 85 ? 14.972 4.323 -31.801 1.00 98.19 85 GLN A C 1
ATOM 696 O O . GLN A 1 85 ? 15.389 4.329 -32.960 1.00 98.19 85 GLN A O 1
ATOM 701 N N . LEU A 1 86 ? 15.435 5.170 -30.876 1.00 98.38 86 LEU A N 1
ATOM 702 C CA . LEU A 1 86 ? 16.483 6.157 -31.156 1.00 98.38 86 LEU A CA 1
ATOM 703 C C . LEU A 1 86 ? 17.790 5.494 -31.603 1.00 98.38 86 LEU A C 1
ATOM 705 O O . LEU A 1 86 ? 18.385 5.927 -32.586 1.00 98.38 86 LEU A O 1
ATOM 709 N N . ILE A 1 87 ? 18.206 4.413 -30.938 1.00 98.44 87 ILE A N 1
ATOM 710 C CA . ILE A 1 87 ? 19.414 3.664 -31.316 1.00 98.44 87 ILE A CA 1
ATOM 711 C C . ILE A 1 87 ? 19.264 3.046 -32.709 1.00 98.44 87 ILE A C 1
ATOM 713 O O . ILE A 1 87 ? 20.195 3.116 -33.511 1.00 98.44 87 ILE A O 1
ATOM 717 N N . ILE A 1 88 ? 18.106 2.456 -33.020 1.00 98.38 88 ILE A N 1
ATOM 718 C CA . ILE A 1 88 ? 17.828 1.903 -34.354 1.00 98.38 88 ILE A CA 1
ATOM 719 C C . ILE A 1 88 ? 17.934 3.004 -35.415 1.00 98.38 88 ILE A C 1
ATOM 721 O O . ILE A 1 88 ? 18.616 2.818 -36.424 1.00 98.38 88 ILE A O 1
ATOM 725 N N . ARG A 1 89 ? 17.324 4.168 -35.163 1.00 98.19 89 ARG A N 1
ATOM 726 C CA . ARG A 1 89 ? 17.369 5.313 -36.079 1.00 98.19 89 ARG A CA 1
ATOM 727 C C . ARG A 1 89 ? 18.796 5.811 -36.300 1.00 98.19 89 ARG A C 1
ATOM 729 O O . ARG A 1 89 ? 19.217 5.935 -37.445 1.00 98.19 89 ARG A O 1
ATOM 736 N N . ALA A 1 90 ? 19.549 6.018 -35.221 1.00 97.62 90 ALA A N 1
ATOM 737 C CA . ALA A 1 90 ? 20.935 6.471 -35.288 1.00 97.62 90 ALA A CA 1
ATOM 738 C C . ALA A 1 90 ? 21.819 5.486 -36.071 1.00 97.62 90 ALA A C 1
ATOM 740 O O . ALA A 1 90 ? 22.647 5.895 -36.882 1.00 97.62 90 ALA A O 1
ATOM 741 N N . ARG A 1 91 ? 21.611 4.175 -35.884 1.00 98.19 91 ARG A N 1
ATOM 742 C CA . ARG A 1 91 ? 22.318 3.136 -36.648 1.00 98.19 91 ARG A CA 1
ATOM 743 C C . ARG A 1 91 ? 21.979 3.171 -38.138 1.00 98.19 91 ARG A C 1
ATOM 745 O O . ARG A 1 91 ? 22.887 2.987 -38.944 1.00 98.19 91 ARG A O 1
ATOM 752 N N . SER A 1 92 ? 20.716 3.411 -38.506 1.00 97.69 92 SER A N 1
ATOM 753 C CA . SER A 1 92 ? 20.320 3.563 -39.918 1.00 97.69 92 SER A CA 1
ATOM 754 C C . SER A 1 92 ? 21.008 4.764 -40.554 1.00 97.69 92 SER A C 1
ATOM 756 O O . SER A 1 92 ? 21.686 4.613 -41.565 1.00 97.69 92 SER A O 1
ATOM 758 N N . GLN A 1 93 ? 20.933 5.924 -39.897 1.00 97.69 93 GLN A N 1
ATOM 759 C CA . GLN A 1 93 ? 21.543 7.162 -40.384 1.00 97.69 93 GLN A CA 1
ATOM 760 C C . GLN A 1 93 ? 23.060 7.025 -40.542 1.00 97.69 93 GLN A C 1
ATOM 762 O O . GLN A 1 93 ? 23.625 7.442 -41.548 1.00 97.69 93 GLN A O 1
ATOM 767 N N . LEU A 1 94 ? 23.733 6.382 -39.583 1.00 97.69 94 LEU A N 1
ATOM 768 C CA . LEU A 1 94 ? 25.167 6.123 -39.691 1.00 97.69 94 LEU A CA 1
ATOM 769 C C . LEU A 1 94 ? 25.492 5.210 -40.880 1.00 97.69 94 LEU A C 1
ATOM 771 O O . LEU A 1 94 ? 26.477 5.433 -41.580 1.00 97.69 94 LEU A O 1
ATOM 775 N N . LYS A 1 95 ? 24.676 4.179 -41.119 1.00 97.75 95 LYS A N 1
ATOM 776 C CA . LYS A 1 95 ? 24.862 3.269 -42.254 1.00 97.75 95 LYS A CA 1
ATOM 777 C C . LYS A 1 95 ? 24.699 3.999 -43.589 1.00 97.75 95 LYS A C 1
ATOM 779 O O . LYS A 1 95 ? 25.499 3.759 -44.491 1.00 97.75 95 LYS A O 1
ATOM 784 N N . GLU A 1 96 ? 23.699 4.869 -43.698 1.00 97.44 96 GLU A N 1
ATOM 785 C CA . GLU A 1 96 ? 23.452 5.715 -44.873 1.00 97.44 96 GLU A CA 1
ATOM 786 C C . GLU A 1 96 ? 24.641 6.649 -45.133 1.00 97.44 96 GLU A C 1
ATOM 788 O O . GLU A 1 96 ? 25.247 6.576 -46.200 1.00 97.44 96 GLU A O 1
ATOM 793 N N . LEU A 1 97 ? 25.084 7.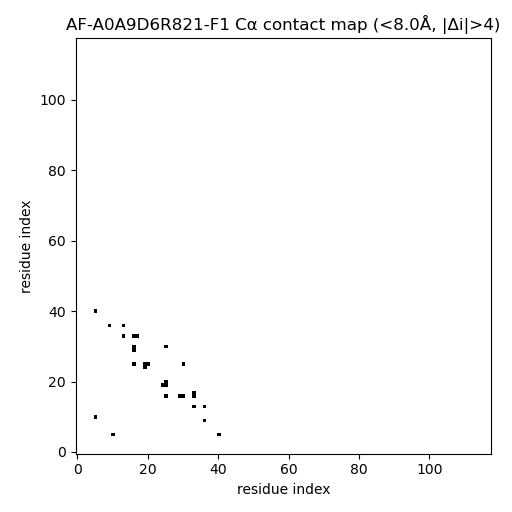401 -44.121 1.00 97.38 97 LEU A N 1
ATOM 794 C CA . LEU A 1 97 ? 26.243 8.297 -44.225 1.00 97.38 97 LEU A CA 1
ATOM 795 C C . LEU A 1 97 ? 27.526 7.566 -44.638 1.00 97.38 97 LEU A C 1
ATOM 797 O O . LEU A 1 97 ? 28.299 8.053 -45.461 1.00 97.38 97 LEU A O 1
ATOM 801 N N . LEU A 1 98 ? 27.769 6.372 -44.088 1.00 97.44 98 LEU A N 1
ATOM 802 C CA . LEU A 1 98 ? 28.927 5.563 -44.470 1.00 97.44 98 LEU A CA 1
ATOM 803 C C . LEU A 1 98 ? 28.835 5.062 -45.917 1.00 97.44 98 LEU A C 1
ATOM 805 O O . LEU A 1 98 ? 29.869 4.927 -46.576 1.00 97.44 98 LEU A O 1
ATOM 809 N N . ALA A 1 99 ? 27.632 4.763 -46.411 1.00 96.69 99 ALA A N 1
ATOM 810 C CA . ALA A 1 99 ? 27.424 4.371 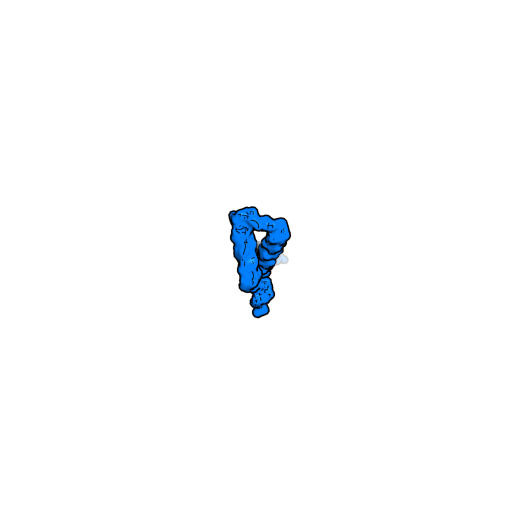-47.800 1.00 96.69 99 ALA A CA 1
ATOM 811 C C . ALA A 1 99 ? 27.665 5.553 -48.750 1.00 96.69 99 ALA A C 1
ATOM 813 O O . ALA A 1 99 ? 28.411 5.401 -49.717 1.00 96.69 99 ALA A O 1
ATOM 814 N N . GLU A 1 100 ? 27.127 6.731 -48.430 1.00 96.06 100 GLU A N 1
ATOM 815 C CA . GLU A 1 100 ? 27.356 7.972 -49.181 1.00 96.06 100 GLU A CA 1
ATOM 816 C C . GLU A 1 100 ? 28.841 8.341 -49.220 1.00 96.06 100 GLU A C 1
ATOM 818 O O . GLU A 1 100 ? 29.394 8.585 -50.290 1.00 96.06 100 GLU A O 1
ATOM 823 N N . HIS A 1 101 ? 29.533 8.284 -48.080 1.00 94.81 101 HIS A N 1
ATOM 824 C CA . HIS A 1 101 ? 30.971 8.545 -48.017 1.00 94.81 101 HIS A CA 1
ATOM 825 C C . HIS A 1 101 ? 31.779 7.574 -48.895 1.00 94.81 101 HIS A C 1
ATOM 827 O O . HIS A 1 101 ? 32.727 7.974 -49.571 1.00 94.81 101 HIS A O 1
ATOM 833 N N . ARG A 1 102 ? 31.411 6.286 -48.923 1.00 95.75 102 ARG A N 1
ATOM 834 C CA . ARG A 1 102 ? 32.057 5.305 -49.813 1.00 95.75 102 ARG A CA 1
ATOM 835 C C . ARG A 1 102 ? 31.788 5.602 -51.286 1.00 95.75 102 ARG A C 1
ATOM 837 O O . ARG A 1 102 ? 32.710 5.453 -52.084 1.00 95.75 102 ARG A O 1
ATOM 844 N N . ALA A 1 103 ? 30.569 6.012 -51.634 1.00 94.69 103 ALA A N 1
ATOM 845 C CA . ALA A 1 103 ? 30.226 6.418 -52.993 1.00 94.69 103 ALA A CA 1
ATOM 846 C C . ALA A 1 103 ? 31.047 7.643 -53.419 1.00 94.69 103 ALA A C 1
ATOM 848 O O . ALA A 1 103 ? 31.701 7.596 -54.455 1.00 94.69 103 ALA A O 1
ATOM 849 N N . LEU A 1 104 ? 31.138 8.667 -52.563 1.00 93.94 104 LEU A N 1
ATOM 850 C CA . LEU A 1 104 ? 31.968 9.851 -52.799 1.00 93.94 104 LEU A CA 1
ATOM 851 C C . LEU A 1 104 ? 33.450 9.507 -52.967 1.00 93.94 104 LEU A C 1
ATOM 853 O O . LEU A 1 104 ? 34.101 10.042 -53.856 1.00 93.94 104 LEU A O 1
ATOM 857 N N . LEU A 1 105 ? 33.997 8.591 -52.162 1.00 93.31 105 LEU A N 1
ATOM 858 C CA . LEU A 1 105 ? 35.374 8.120 -52.345 1.00 93.31 105 LEU A CA 1
ATOM 859 C C . LEU A 1 105 ? 35.567 7.378 -53.671 1.00 93.31 105 LEU A C 1
ATOM 861 O O . LEU A 1 105 ? 36.621 7.504 -54.294 1.00 93.31 105 LEU A O 1
ATOM 865 N N . ALA A 1 106 ? 34.587 6.580 -54.094 1.00 91.25 106 ALA A N 1
ATOM 866 C CA . ALA A 1 106 ? 34.634 5.896 -55.381 1.00 91.25 106 ALA A CA 1
ATOM 867 C C . ALA A 1 106 ? 34.555 6.894 -56.543 1.00 91.25 106 ALA A C 1
ATOM 869 O O . ALA A 1 106 ? 35.346 6.795 -57.480 1.00 91.25 106 ALA A O 1
ATOM 870 N N . ASP A 1 107 ? 33.671 7.888 -56.449 1.00 90.19 107 ASP A N 1
ATOM 871 C CA . ASP A 1 107 ? 33.568 8.976 -57.416 1.00 90.19 107 ASP A CA 1
ATOM 872 C C . ASP A 1 107 ? 34.853 9.803 -57.453 1.00 90.19 107 ASP A C 1
ATOM 874 O O . ASP A 1 107 ? 35.370 10.043 -58.537 1.00 90.19 107 ASP A O 1
ATOM 878 N N . TYR A 1 108 ? 35.433 10.155 -56.302 1.00 86.19 108 TYR A N 1
ATOM 879 C CA . TYR A 1 108 ? 36.721 10.847 -56.223 1.00 86.19 108 TYR A CA 1
ATOM 880 C C . TYR A 1 108 ? 37.838 10.038 -56.885 1.00 86.19 108 TYR A C 1
ATOM 882 O O . TYR A 1 108 ? 38.629 10.597 -57.629 1.00 86.19 108 TYR A O 1
ATOM 890 N N . ARG A 1 109 ? 37.892 8.717 -56.673 1.00 85.25 109 ARG A N 1
ATOM 891 C CA . ARG A 1 109 ? 38.864 7.836 -57.345 1.00 85.25 109 ARG A CA 1
ATOM 892 C C . ARG A 1 109 ? 38.630 7.742 -58.849 1.00 85.25 109 ARG A C 1
ATOM 894 O O . ARG A 1 109 ? 39.598 7.706 -59.593 1.00 85.25 109 ARG A O 1
ATOM 901 N N . ARG A 1 110 ? 37.374 7.706 -59.302 1.00 82.62 110 ARG A N 1
ATOM 902 C CA . ARG A 1 110 ? 37.027 7.717 -60.734 1.00 82.62 110 ARG A CA 1
ATOM 903 C C . ARG A 1 110 ? 37.383 9.055 -61.382 1.00 82.62 110 ARG A C 1
ATOM 905 O O . ARG A 1 110 ? 37.828 9.087 -62.520 1.00 82.62 110 ARG A O 1
ATOM 912 N N . LEU A 1 111 ? 37.169 10.143 -60.651 1.00 83.31 111 LEU A N 1
ATOM 913 C CA . LEU A 1 111 ? 37.530 11.506 -61.025 1.00 83.31 111 LEU A CA 1
ATOM 914 C C . LEU A 1 111 ? 38.992 11.825 -60.716 1.00 83.31 111 LEU A C 1
ATOM 916 O O . LEU A 1 111 ? 39.402 12.953 -60.964 1.00 83.31 111 LEU A O 1
ATOM 920 N N . ASN A 1 112 ? 39.774 10.878 -60.182 1.00 59.72 112 ASN A N 1
ATOM 921 C CA . ASN A 1 112 ? 41.212 11.004 -60.013 1.00 59.72 112 ASN A CA 1
ATOM 922 C C . ASN A 1 112 ? 41.809 10.906 -61.412 1.00 59.72 112 ASN A C 1
ATOM 924 O O . ASN A 1 112 ? 42.209 9.835 -61.864 1.00 59.72 112 ASN A O 1
ATOM 928 N N . ILE A 1 113 ? 41.716 12.055 -62.083 1.00 61.16 113 ILE A N 1
ATOM 929 C CA . ILE A 1 113 ? 42.288 12.445 -63.357 1.00 61.16 113 ILE A CA 1
ATOM 930 C C . ILE A 1 113 ? 43.526 11.590 -63.577 1.00 61.16 113 ILE A C 1
ATOM 932 O O . ILE A 1 113 ? 44.471 11.658 -62.788 1.00 61.16 113 ILE A O 1
ATOM 936 N N . GLU A 1 114 ? 43.493 10.769 -64.626 1.00 47.97 114 GLU A N 1
ATOM 937 C CA . GLU A 1 114 ? 44.699 10.299 -65.288 1.00 47.97 114 GLU A CA 1
ATOM 938 C C . GLU A 1 114 ? 45.542 11.549 -65.542 1.00 47.97 114 GLU A C 1
ATOM 940 O O . GLU A 1 114 ? 45.305 12.284 -66.495 1.00 47.97 114 GLU A O 1
ATOM 945 N N . VAL A 1 115 ? 46.451 11.877 -64.621 1.00 50.19 115 VAL A N 1
ATOM 946 C CA . VAL A 1 115 ? 47.481 12.870 -64.884 1.00 50.19 115 VAL A CA 1
ATOM 947 C C . VAL A 1 115 ? 48.314 12.208 -65.970 1.00 50.19 115 VAL A C 1
ATOM 949 O O . VAL A 1 115 ? 48.929 11.174 -65.687 1.00 50.19 115 VAL A O 1
ATOM 952 N N . PRO A 1 116 ? 48.295 12.719 -67.214 1.00 44.31 116 PRO A N 1
ATOM 953 C CA . PRO A 1 116 ? 49.144 12.166 -68.240 1.00 44.31 116 PRO A CA 1
ATOM 954 C C . PRO A 1 116 ? 50.566 12.450 -67.772 1.00 44.31 116 PRO A C 1
ATOM 956 O O . PRO A 1 116 ? 50.971 13.604 -67.630 1.00 44.31 116 PRO A O 1
ATOM 959 N N . VAL A 1 117 ? 51.288 11.386 -67.435 1.00 46.88 117 VAL A N 1
ATOM 960 C CA . VAL A 1 117 ? 52.723 11.463 -67.197 1.00 46.88 117 VAL A CA 1
ATOM 961 C C . VAL A 1 117 ? 53.334 11.789 -68.559 1.00 46.88 117 VAL A C 1
ATOM 963 O O . VAL A 1 117 ? 53.381 10.924 -69.433 1.00 46.88 117 VAL A O 1
ATOM 966 N N . ALA A 1 118 ? 53.665 13.066 -68.756 1.00 48.47 118 ALA A N 1
ATOM 967 C CA . ALA A 1 118 ? 54.468 13.555 -69.871 1.00 48.47 118 ALA A CA 1
ATOM 968 C C . ALA A 1 118 ? 55.955 13.295 -69.607 1.00 48.47 118 ALA A C 1
ATOM 970 O O . ALA A 1 118 ? 56.361 13.373 -68.422 1.00 48.47 118 ALA A O 1
#

Secondary structure (DSSP, 8-state):
---SSS-HHHHHHHHHHHHHHHTT---HHHHHHHHHHHHHHHHHHHHHHHHHHHHHHHHHHHHHHHHHHHHHHHHHHHHHHHHHHHHHHHHHHHHHHHHHHHHHHHHHHHTS------

Foldseek 3Di:
DPPDQDDPVLVVLLVVLVVCVVVVNHDPVSVVVNVVSVVSVVVVVCVVCVVVVVVVVVVVVVVVVVVVVVVVVVVVVV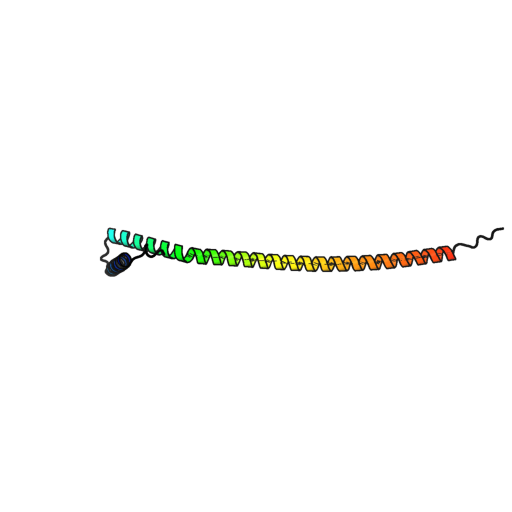VVVVVVVVVVVVVVVVVVVVVVVVVVVVVVVVVVDPPPPD